Protein AF-A0A662K8F3-F1 (afdb_monomer_lite)

Radius of gyration: 29.44 Å; chains: 1; bounding box: 59×28×80 Å

pLDDT: mean 76.03, std 13.13, range [38.84, 91.31]

Foldseek 3Di:
DPVPVVVLVVVLVVLVVVLVVLVVVVVVCVVVVPPCVVVSVVVNVVSVVVNVVSVVVVVVVVVVVVVVVVVVQQVPFDKFWDADPPPRWIKIKTWSHPQQQAKWWKADFAPRDIDIHGSDHPDGDPDFAPDKEDKKKWADPPPRIIMIMTTTPHYGDPPIWIQADSHPGDRHITHID

Secondary structure (DSSP, 8-state):
--HHHHHHHHHHHHHHHHHHHHHHHHHHHHHHT---HHHHHHHHHHHHHHHHHHHHHHHHHHHHHHHHHHHHHHH---EEEEE-TTT--EEEEEES-S---S-EEEE-TTT--EEEE-SS-S---S---S-BPPPEEEE-TTT--EEEEEEESSPPPTT--B-S-TTT---SPPEE-

Structure (mmCIF, N/CA/C/O backbone):
data_AF-A0A662K8F3-F1
#
_entry.id   AF-A0A662K8F3-F1
#
loop_
_atom_site.group_PDB
_atom_site.id
_atom_site.type_symbol
_atom_site.label_atom_id
_atom_site.label_alt_id
_atom_site.label_comp_id
_atom_site.label_asym_id
_atom_site.label_entity_id
_atom_site.label_seq_id
_atom_site.pdbx_PDB_ins_code
_atom_site.Cartn_x
_atom_site.Cartn_y
_atom_site.Cartn_z
_atom_site.occupancy
_atom_site.B_iso_or_equiv
_atom_site.auth_seq_id
_atom_site.auth_comp_id
_atom_site.auth_asym_id
_atom_site.auth_atom_id
_atom_site.pdbx_PDB_model_num
ATOM 1 N N . MET A 1 1 ? 4.696 -0.410 25.766 1.00 43.06 1 MET A N 1
ATOM 2 C CA . MET A 1 1 ? 3.593 0.576 25.651 1.00 43.06 1 MET A CA 1
ATOM 3 C C . MET A 1 1 ? 2.202 -0.090 25.774 1.00 43.06 1 MET A C 1
ATOM 5 O O . MET A 1 1 ? 1.277 0.299 25.084 1.00 43.06 1 MET A O 1
ATOM 9 N N . VAL A 1 2 ? 2.028 -1.091 26.660 1.00 39.06 2 VAL A N 1
ATOM 10 C CA . VAL A 1 2 ? 0.786 -1.908 26.772 1.00 39.06 2 VAL A CA 1
ATOM 11 C C . VAL A 1 2 ? 0.053 -1.694 28.114 1.00 39.06 2 VAL A C 1
ATOM 13 O O . VAL A 1 2 ? -1.163 -1.837 28.196 1.00 39.06 2 VAL A O 1
ATOM 16 N N . ASN A 1 3 ? 0.753 -1.223 29.154 1.00 40.44 3 ASN A N 1
ATOM 17 C CA . ASN A 1 3 ? 0.193 -1.114 30.509 1.00 40.44 3 ASN A CA 1
ATOM 18 C C . ASN A 1 3 ? -0.885 -0.035 30.703 1.00 40.44 3 ASN A C 1
ATOM 20 O O . ASN A 1 3 ? -1.683 -0.138 31.632 1.00 40.44 3 ASN A O 1
ATOM 24 N N . TRP A 1 4 ? -0.953 0.998 29.857 1.00 44.91 4 TRP A N 1
ATOM 25 C CA . TRP A 1 4 ? -1.903 2.100 30.076 1.00 44.91 4 TRP A CA 1
ATOM 26 C C . TRP A 1 4 ? -3.309 1.821 29.520 1.00 44.91 4 TRP A C 1
ATOM 28 O O . TRP A 1 4 ? -4.303 2.332 30.038 1.00 44.91 4 TRP A O 1
ATOM 38 N N . PHE A 1 5 ? -3.424 0.982 28.485 1.00 38.88 5 PHE A N 1
ATOM 39 C CA . PHE A 1 5 ? -4.721 0.653 27.883 1.00 38.88 5 PHE A CA 1
ATOM 40 C C . PHE A 1 5 ? -5.534 -0.297 28.776 1.00 38.88 5 PHE A C 1
ATOM 42 O O . PHE A 1 5 ? -6.731 -0.088 28.974 1.00 38.88 5 PHE A O 1
ATOM 49 N N . PHE A 1 6 ? -4.862 -1.268 29.405 1.00 44.06 6 PHE A N 1
ATOM 50 C CA . PHE A 1 6 ? -5.478 -2.213 30.341 1.00 44.06 6 PHE A CA 1
ATOM 51 C C . PHE A 1 6 ? -5.908 -1.542 31.659 1.00 44.06 6 PHE A C 1
ATOM 53 O O . PHE A 1 6 ? -6.999 -1.799 32.171 1.00 44.06 6 PHE A O 1
ATOM 60 N N . LYS A 1 7 ? -5.097 -0.604 32.173 1.00 54.59 7 LYS A N 1
ATOM 61 C CA . LYS A 1 7 ? -5.349 0.085 33.451 1.00 54.59 7 LYS A CA 1
ATOM 62 C C . LYS A 1 7 ? -6.620 0.949 33.437 1.00 54.59 7 LYS A C 1
ATOM 64 O O . LYS A 1 7 ? -7.357 0.960 34.418 1.00 54.59 7 LYS A O 1
ATOM 69 N N . ASN A 1 8 ? -6.940 1.603 32.316 1.00 57.22 8 ASN A N 1
ATOM 70 C CA . ASN A 1 8 ? -8.163 2.414 32.208 1.00 57.22 8 ASN A CA 1
ATOM 71 C C . ASN A 1 8 ? -9.440 1.577 32.032 1.00 57.22 8 ASN A C 1
ATOM 73 O O . ASN A 1 8 ? -10.509 2.012 32.455 1.00 57.22 8 ASN A O 1
ATOM 77 N N . HIS A 1 9 ? -9.356 0.389 31.421 1.00 62.06 9 HIS A N 1
ATOM 78 C CA . HIS A 1 9 ? -10.509 -0.513 31.321 1.00 62.06 9 HIS A CA 1
ATOM 79 C C . HIS A 1 9 ? -10.863 -1.124 32.686 1.00 62.06 9 HIS A C 1
ATOM 81 O O . HIS A 1 9 ? -12.040 -1.257 33.015 1.00 62.06 9 HIS A O 1
ATOM 87 N N . MET A 1 10 ? -9.843 -1.417 33.500 1.00 60.91 10 MET A N 1
ATOM 88 C CA . MET A 1 10 ? -9.990 -1.818 34.902 1.00 60.91 10 MET A CA 1
ATOM 89 C C . MET A 1 10 ? -10.631 -0.713 35.755 1.00 60.91 10 MET A C 1
ATOM 91 O O . MET A 1 10 ? -11.598 -0.984 36.453 1.00 60.91 10 MET A O 1
ATOM 95 N N . LEU A 1 11 ? -10.160 0.538 35.665 1.00 70.06 11 LEU A N 1
ATOM 96 C CA . LEU A 1 11 ? -10.704 1.657 36.454 1.00 70.06 11 LEU A CA 1
ATOM 97 C C . LEU A 1 11 ? -12.185 1.948 36.161 1.00 70.06 11 LEU A C 1
ATOM 99 O O . LEU A 1 11 ? -12.955 2.204 37.081 1.00 70.06 11 LEU A O 1
ATOM 103 N N . PHE A 1 12 ? -12.601 1.873 34.894 1.00 71.75 12 PHE A N 1
ATOM 104 C CA . PHE A 1 12 ? -14.005 2.066 34.519 1.00 71.75 12 PHE A CA 1
ATOM 105 C C . PHE A 1 12 ? -14.906 0.938 35.037 1.00 71.75 12 PHE A C 1
ATOM 107 O O . PHE A 1 12 ? -15.973 1.199 35.587 1.00 71.75 12 PHE A O 1
ATOM 114 N N . ASN A 1 13 ? -14.459 -0.315 34.910 1.00 71.75 13 ASN A N 1
ATOM 115 C CA . ASN A 1 13 ? -15.190 -1.454 35.459 1.00 71.75 13 ASN A CA 1
ATOM 116 C C . ASN A 1 13 ? -15.265 -1.380 36.993 1.00 71.75 13 ASN A C 1
ATOM 118 O O . ASN A 1 13 ? -16.307 -1.682 37.563 1.00 71.75 13 ASN A O 1
ATOM 122 N N . MET A 1 14 ? -14.207 -0.903 37.656 1.00 76.56 14 MET A N 1
ATOM 123 C CA . MET A 1 14 ? -14.213 -0.651 39.100 1.00 76.56 14 MET A CA 1
ATOM 124 C C . MET A 1 14 ? -15.226 0.435 39.487 1.00 76.56 14 MET A C 1
ATOM 126 O O . MET A 1 14 ? -15.965 0.245 40.446 1.00 76.56 14 MET A O 1
ATOM 130 N N . LEU A 1 15 ? -15.333 1.533 38.727 1.00 78.50 15 LEU A N 1
ATOM 131 C CA . LEU A 1 15 ? -16.346 2.573 38.966 1.00 78.50 15 LEU A CA 1
ATOM 132 C C . LEU A 1 15 ? -17.781 2.041 38.836 1.00 78.50 15 LEU A C 1
ATOM 134 O O . LEU A 1 15 ? -18.629 2.398 39.649 1.00 78.50 15 LEU A O 1
ATOM 138 N N . LEU A 1 16 ? -18.052 1.161 37.866 1.00 80.00 16 LEU A N 1
ATOM 139 C CA . LEU A 1 16 ? -19.363 0.512 37.727 1.00 80.00 16 LEU A CA 1
ATOM 140 C C . LEU A 1 16 ? -19.694 -0.396 38.917 1.00 80.00 16 LEU A C 1
ATOM 142 O O . LEU A 1 16 ? -20.820 -0.377 39.410 1.00 80.00 16 LEU A O 1
ATOM 146 N N . VAL A 1 17 ? -18.713 -1.155 39.407 1.00 83.00 17 VAL A N 1
ATOM 147 C CA . VAL A 1 17 ? -18.880 -2.006 40.594 1.00 83.00 17 VAL A CA 1
ATOM 148 C C . VAL A 1 17 ? -19.129 -1.155 41.842 1.00 83.00 17 VAL A C 1
ATOM 150 O O . VAL A 1 17 ? -20.025 -1.468 42.622 1.00 83.00 17 VAL A O 1
ATOM 153 N N . VAL A 1 18 ? -18.401 -0.048 42.012 1.00 83.19 18 VAL A N 1
ATOM 154 C CA . VAL A 1 18 ? -18.623 0.899 43.118 1.00 83.19 18 VAL A CA 1
ATOM 155 C C . VAL A 1 18 ? -20.021 1.515 43.035 1.00 83.19 18 VAL A C 1
ATOM 157 O O . VAL A 1 18 ? -20.733 1.525 44.034 1.00 83.19 18 VAL A O 1
ATOM 160 N N . ALA A 1 19 ? -20.459 1.961 41.855 1.00 81.00 19 ALA A N 1
ATOM 161 C CA . ALA A 1 19 ? -21.803 2.508 41.663 1.00 81.00 19 ALA A CA 1
ATOM 162 C C . ALA A 1 19 ? -22.907 1.485 41.991 1.00 81.00 19 ALA A C 1
ATOM 164 O O . ALA A 1 19 ? -23.909 1.841 42.610 1.00 81.00 19 ALA A O 1
ATOM 165 N N . PHE A 1 20 ? -22.709 0.212 41.635 1.00 84.31 20 PHE A N 1
ATOM 166 C CA . PHE A 1 20 ? -23.627 -0.874 41.986 1.00 84.31 20 PHE A CA 1
ATOM 167 C C . PHE A 1 20 ? -23.711 -1.091 43.503 1.00 84.31 20 PHE A C 1
ATOM 169 O O . PHE A 1 20 ? -24.807 -1.176 44.052 1.00 84.31 20 PHE A O 1
ATOM 176 N N . TRP A 1 21 ? -22.573 -1.111 44.200 1.00 83.50 21 TRP A N 1
ATOM 177 C CA . TRP A 1 21 ? -22.547 -1.251 45.659 1.00 83.50 21 TRP A CA 1
ATOM 178 C C . TRP A 1 21 ? -23.210 -0.078 46.384 1.00 83.50 21 TRP A C 1
ATOM 180 O O . TRP A 1 21 ? -23.925 -0.294 47.361 1.00 83.50 21 TRP A O 1
ATOM 190 N N . VAL A 1 22 ? -23.040 1.150 45.889 1.00 82.12 22 VAL A N 1
ATOM 191 C CA . VAL A 1 22 ? -23.732 2.332 46.430 1.00 82.12 22 VAL A CA 1
ATOM 192 C C . VAL A 1 22 ? -25.253 2.210 46.256 1.00 82.12 22 VAL A C 1
ATOM 194 O O . VAL A 1 22 ? -26.001 2.584 47.158 1.00 82.12 22 VAL A O 1
ATOM 197 N N . LEU A 1 23 ? -25.717 1.622 45.149 1.00 82.31 23 LEU A N 1
ATOM 198 C CA . LEU A 1 23 ? -27.138 1.354 44.900 1.00 82.31 23 LEU A CA 1
ATOM 199 C C . LEU A 1 23 ? -27.696 0.318 45.887 1.00 82.31 23 LEU A C 1
ATOM 201 O O . LEU A 1 23 ? -28.754 0.520 46.474 1.00 82.31 23 LEU A O 1
ATOM 205 N N . VAL A 1 24 ? -26.955 -0.762 46.143 1.00 85.50 24 VAL A N 1
ATOM 206 C CA . VAL A 1 24 ? -27.340 -1.772 47.145 1.00 85.50 24 VAL A CA 1
ATOM 207 C C . VAL A 1 24 ? -27.421 -1.159 48.549 1.00 85.50 24 VAL A C 1
ATOM 209 O O . VAL A 1 24 ? -28.379 -1.420 49.277 1.00 85.50 24 VAL A O 1
ATOM 212 N N . LEU A 1 25 ? -26.460 -0.305 48.918 1.00 80.31 25 LEU A N 1
ATOM 213 C CA . LEU A 1 25 ? -26.464 0.396 50.206 1.00 80.31 25 LEU A CA 1
ATOM 214 C C . LEU A 1 25 ? -27.628 1.387 50.334 1.00 80.31 25 LEU A C 1
ATOM 216 O O . LEU A 1 25 ? -28.167 1.525 51.429 1.00 80.31 25 LEU A O 1
ATOM 220 N N . SER A 1 26 ? -28.051 2.038 49.245 1.00 79.38 26 SER A N 1
ATOM 221 C CA . SER A 1 26 ? -29.200 2.952 49.284 1.00 79.38 26 SER A CA 1
ATOM 222 C C . SER A 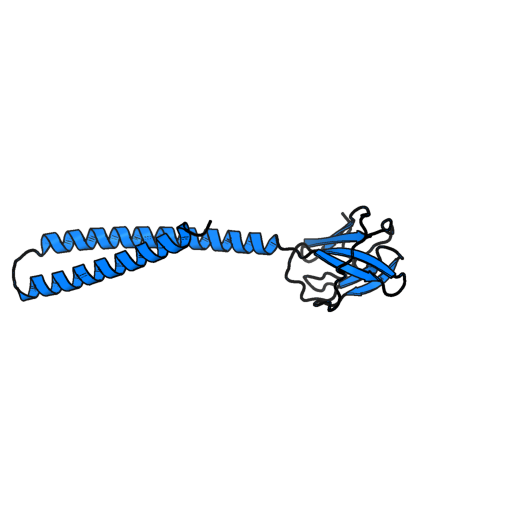1 26 ? -30.521 2.208 49.482 1.00 79.38 26 SER A C 1
ATOM 224 O O . SER A 1 26 ? -31.338 2.628 50.299 1.00 79.38 26 SER A O 1
ATOM 226 N N . ILE A 1 27 ? -30.704 1.061 48.816 1.00 81.69 27 ILE A N 1
ATOM 227 C CA . ILE A 1 27 ? -31.871 0.191 49.025 1.00 81.69 27 ILE A CA 1
ATOM 228 C C . ILE A 1 27 ? -31.899 -0.294 50.477 1.00 81.69 27 ILE A C 1
ATOM 230 O O . ILE A 1 27 ? -32.949 -0.274 51.116 1.00 81.69 27 ILE A O 1
ATOM 234 N N . PHE A 1 28 ? -30.744 -0.683 51.019 1.00 79.50 28 PHE A N 1
ATOM 235 C CA . PHE A 1 28 ? -30.630 -1.093 52.415 1.00 79.50 28 PHE A CA 1
ATOM 236 C C . PHE A 1 28 ? -30.984 0.055 53.377 1.00 79.50 28 PHE A C 1
ATOM 238 O O . PHE A 1 28 ? -31.780 -0.143 54.290 1.00 79.50 28 PHE A O 1
ATOM 245 N N . ASP A 1 29 ? -30.472 1.270 53.168 1.00 78.88 29 ASP A N 1
ATOM 246 C CA . ASP A 1 29 ? -30.782 2.414 54.042 1.00 78.88 29 ASP A CA 1
ATOM 247 C C . ASP A 1 29 ? -32.282 2.759 54.051 1.00 78.88 29 ASP A C 1
ATOM 249 O O . ASP A 1 29 ? -32.850 3.008 55.116 1.00 78.88 29 ASP A O 1
ATOM 253 N N . VAL A 1 30 ? -32.942 2.681 52.887 1.00 79.69 30 VAL A N 1
ATOM 254 C CA . VAL A 1 30 ? -34.394 2.896 52.749 1.00 79.69 30 VAL A CA 1
ATOM 255 C C . VAL A 1 30 ? -35.197 1.809 53.469 1.00 79.69 30 VAL A C 1
ATOM 257 O O . VAL A 1 30 ? -36.175 2.125 54.142 1.00 79.69 30 VAL A O 1
ATOM 260 N N . VAL A 1 31 ? -34.786 0.539 53.374 1.00 81.81 31 VAL A N 1
ATOM 261 C CA . VAL A 1 31 ? -35.477 -0.588 54.031 1.00 81.81 31 VAL A CA 1
ATOM 262 C C . VAL A 1 31 ? -35.320 -0.547 55.554 1.00 81.81 31 VAL A C 1
ATOM 264 O O . VAL A 1 31 ? -36.265 -0.863 56.274 1.00 81.81 31 VAL A O 1
ATOM 267 N N . PHE A 1 32 ? -34.147 -0.153 56.057 1.00 80.75 32 PHE A N 1
ATOM 268 C CA . PHE A 1 32 ? -33.842 -0.149 57.493 1.00 80.75 32 PHE A CA 1
ATOM 269 C C . PHE A 1 32 ? -34.073 1.207 58.184 1.00 80.75 32 PHE A C 1
ATOM 271 O O . PHE A 1 32 ? -33.896 1.299 59.398 1.00 80.75 32 PHE A O 1
ATOM 278 N N . GLY A 1 33 ? -34.477 2.248 57.446 1.00 73.19 33 GLY A N 1
ATOM 279 C CA . GLY A 1 33 ? -34.971 3.514 57.998 1.00 73.19 33 GLY A CA 1
ATOM 280 C C . GLY A 1 33 ? -33.947 4.325 58.800 1.00 73.19 33 GLY A C 1
ATOM 281 O O . GLY A 1 33 ? -34.329 5.067 59.702 1.00 73.19 33 GLY A O 1
ATOM 282 N N . LYS A 1 34 ? -32.645 4.188 58.510 1.00 71.38 34 LYS A N 1
ATOM 283 C CA . LYS A 1 34 ? -31.563 4.807 59.304 1.00 71.38 34 LYS A CA 1
ATOM 284 C C . LYS A 1 34 ? -31.397 6.315 59.088 1.00 71.38 34 LYS A C 1
ATOM 286 O O . LYS A 1 34 ? -30.772 6.967 59.922 1.00 71.38 34 LYS A O 1
ATOM 291 N N . GLY A 1 35 ? -31.977 6.883 58.026 1.00 72.38 35 GLY A N 1
ATOM 292 C CA . GLY A 1 35 ? -32.063 8.334 57.811 1.00 72.38 35 GLY A CA 1
ATOM 293 C C . GLY A 1 35 ? -30.816 8.981 57.194 1.00 72.38 35 GLY A C 1
ATOM 294 O O . GLY A 1 35 ? -30.616 10.183 57.354 1.00 72.38 35 GLY A O 1
ATOM 295 N N . TRP A 1 36 ? -29.970 8.231 56.479 1.00 76.31 36 TRP A N 1
ATOM 296 C CA . TRP A 1 36 ? -28.691 8.726 55.935 1.00 76.31 36 TRP A CA 1
ATOM 297 C C . TRP A 1 36 ? -28.826 9.294 54.512 1.00 76.31 36 TRP A C 1
ATOM 299 O O . TRP A 1 36 ? -27.838 9.492 53.798 1.00 76.31 36 TRP A O 1
ATOM 309 N N . MET A 1 37 ? -30.059 9.612 54.114 1.00 72.69 37 MET A N 1
ATOM 310 C CA . MET A 1 37 ? -30.455 9.980 52.753 1.00 72.69 37 MET A CA 1
ATOM 311 C C . MET A 1 37 ? -29.594 11.093 52.147 1.00 72.69 37 MET A C 1
ATOM 313 O O . MET A 1 37 ? -29.185 10.997 50.993 1.00 72.69 37 MET A O 1
ATOM 317 N N . VAL A 1 38 ? -29.271 12.132 52.923 1.00 76.38 38 VAL A N 1
ATOM 318 C CA . VAL A 1 38 ? -28.498 13.285 52.431 1.00 76.38 38 VAL A CA 1
ATOM 319 C C . VAL A 1 38 ? -27.051 12.898 52.106 1.00 76.38 38 VAL A C 1
ATOM 321 O O . VAL A 1 38 ? -26.527 13.291 51.067 1.00 76.38 38 VAL A O 1
ATOM 324 N N . VAL A 1 39 ? -26.412 12.087 52.955 1.00 80.88 39 VAL A N 1
ATOM 325 C CA . VAL A 1 39 ? -25.016 11.652 52.767 1.00 80.88 39 VAL A CA 1
ATOM 326 C C . VAL A 1 39 ? -24.898 10.743 51.542 1.00 80.88 39 VAL A C 1
ATOM 328 O O . VAL A 1 39 ? -23.989 10.911 50.727 1.00 80.88 39 VAL A O 1
ATOM 331 N N . LEU A 1 40 ? -25.851 9.824 51.372 1.00 80.69 40 LEU A N 1
ATOM 332 C CA . LEU A 1 40 ? -25.908 8.933 50.212 1.00 80.69 40 LEU A CA 1
ATOM 333 C C . LEU A 1 40 ? -26.126 9.702 48.904 1.00 80.69 40 LEU A C 1
ATOM 335 O O . LEU A 1 40 ? -25.501 9.384 47.892 1.00 80.69 40 LEU A O 1
ATOM 339 N N . LEU A 1 41 ? -26.960 10.743 48.929 1.00 80.50 41 LEU A N 1
ATOM 340 C CA . LEU A 1 41 ? -27.239 11.577 47.760 1.00 80.50 41 LEU A CA 1
ATOM 341 C C . LEU A 1 41 ? -25.987 12.349 47.309 1.00 80.50 41 LEU A C 1
ATOM 343 O O . LEU A 1 41 ? -25.657 12.346 46.123 1.00 80.50 41 LEU A O 1
ATOM 347 N N . VAL A 1 42 ? -25.231 12.932 48.245 1.00 85.12 42 VAL A N 1
ATOM 348 C CA . VAL A 1 42 ? -23.957 13.612 47.935 1.00 85.12 42 VAL A CA 1
ATOM 349 C C . VAL A 1 42 ? -22.939 12.638 47.338 1.00 85.12 42 VAL A C 1
ATOM 351 O O . VAL A 1 42 ? -22.292 12.957 46.338 1.00 85.12 42 VAL A O 1
ATOM 354 N N . LEU A 1 43 ? -22.824 11.431 47.898 1.00 83.94 43 LEU A N 1
ATOM 355 C CA . LEU A 1 43 ? -21.900 10.412 47.397 1.00 83.94 43 LEU A CA 1
ATOM 356 C C . LEU A 1 43 ? -22.253 9.985 45.963 1.00 83.94 43 LEU A C 1
ATOM 358 O O . LEU A 1 43 ? -21.362 9.840 45.124 1.00 83.94 43 LEU A O 1
ATOM 362 N N . TYR A 1 44 ? -23.546 9.880 45.649 1.00 81.25 44 TYR A N 1
ATOM 363 C CA . TYR A 1 44 ? -24.029 9.624 44.292 1.00 81.25 44 TYR A CA 1
ATOM 364 C C . TYR A 1 44 ? -23.599 10.698 43.295 1.00 81.25 44 TYR A C 1
ATOM 366 O O . TYR A 1 44 ? -23.099 10.369 42.218 1.00 81.25 44 TYR A O 1
ATOM 374 N N . ILE A 1 45 ? -23.759 11.974 43.654 1.00 85.69 45 ILE A N 1
ATOM 375 C CA . ILE A 1 45 ? -23.376 13.093 42.784 1.00 85.69 45 ILE A CA 1
ATOM 376 C C . ILE A 1 45 ? -21.878 13.027 42.470 1.00 85.69 45 ILE A C 1
ATOM 378 O O . ILE A 1 45 ? -21.491 13.144 41.307 1.00 85.69 45 ILE A O 1
ATOM 382 N N . VAL A 1 46 ? -21.034 12.766 43.472 1.00 87.50 46 VAL A N 1
ATOM 383 C CA . VAL A 1 46 ? -19.580 12.651 43.273 1.00 87.50 46 VAL A CA 1
ATOM 384 C C . VAL A 1 46 ? -19.238 11.495 42.330 1.00 87.50 46 VAL A C 1
ATOM 386 O O . VAL A 1 46 ? -18.451 11.677 41.399 1.00 87.50 46 VAL A O 1
ATOM 389 N N . VAL A 1 47 ? -19.852 10.321 42.511 1.00 85.50 47 VAL A N 1
ATOM 390 C CA . VAL A 1 47 ? -19.619 9.157 41.637 1.00 85.50 47 VAL A CA 1
ATOM 391 C C . VAL A 1 47 ? -20.057 9.446 40.199 1.00 85.50 47 VAL A C 1
ATOM 393 O O . VAL A 1 47 ? -19.325 9.118 39.263 1.00 85.50 47 VAL A O 1
ATOM 396 N N . ILE A 1 48 ? -21.203 10.104 40.007 1.00 84.31 48 ILE A N 1
ATOM 397 C CA . ILE A 1 48 ? -21.711 10.481 38.679 1.00 84.31 48 ILE A CA 1
ATOM 398 C C . ILE A 1 48 ? -20.761 11.467 37.993 1.00 84.31 48 ILE A C 1
ATOM 400 O O . ILE A 1 48 ? -20.418 11.269 36.828 1.00 84.31 48 ILE A O 1
ATOM 404 N N . VAL A 1 49 ? -20.284 12.492 38.702 1.00 88.50 49 VAL A N 1
ATOM 405 C CA . VAL A 1 49 ? -19.337 13.474 38.147 1.00 88.50 49 VAL A CA 1
ATOM 406 C C . VAL A 1 49 ? -18.034 12.796 37.722 1.00 88.50 49 VAL A C 1
ATOM 408 O O . VAL A 1 49 ? -17.575 12.996 36.597 1.00 88.50 49 VAL A O 1
ATOM 411 N N . LEU A 1 50 ? -17.465 11.934 38.571 1.00 85.62 50 LEU A N 1
ATOM 412 C CA . LEU A 1 50 ? -16.254 11.177 38.237 1.00 85.62 50 LEU A CA 1
ATOM 413 C C . LEU A 1 50 ? -16.468 10.244 37.038 1.00 85.62 50 LEU A C 1
ATOM 415 O O . LEU A 1 50 ? -15.580 10.107 36.192 1.00 85.62 50 LEU A O 1
ATOM 419 N N . PHE A 1 51 ? -17.650 9.636 36.934 1.00 84.00 51 PHE A N 1
ATOM 420 C CA . PHE A 1 51 ? -18.014 8.794 35.801 1.00 84.00 51 PHE A CA 1
ATOM 421 C C . PHE A 1 51 ? -18.093 9.597 34.498 1.00 84.00 51 PHE A C 1
ATOM 423 O O . PHE A 1 51 ? -17.485 9.196 33.504 1.00 84.00 51 PHE A O 1
ATOM 430 N N . ILE A 1 52 ? -18.769 10.751 34.506 1.00 84.94 52 ILE A N 1
ATOM 431 C CA . ILE A 1 52 ? -18.880 11.641 33.340 1.00 84.94 52 ILE A CA 1
ATOM 432 C C . ILE A 1 52 ? -17.489 12.076 32.873 1.00 84.94 52 ILE A C 1
ATOM 434 O O . ILE A 1 52 ? -17.169 11.931 31.693 1.00 84.94 52 ILE A O 1
ATOM 438 N N . ILE A 1 53 ? -16.633 12.527 33.795 1.00 85.69 53 ILE A N 1
ATOM 439 C CA . ILE A 1 53 ? -15.250 12.915 33.488 1.00 85.69 53 ILE A CA 1
ATOM 440 C C . ILE A 1 53 ? -14.500 11.739 32.842 1.00 85.69 53 ILE A C 1
ATOM 442 O O . ILE A 1 53 ? -13.911 11.888 31.770 1.00 85.69 53 ILE A O 1
ATOM 446 N N . GLY A 1 54 ? -14.571 10.542 33.431 1.00 83.62 54 GLY A N 1
ATOM 447 C CA . GLY A 1 54 ? -13.919 9.346 32.890 1.00 83.62 54 GLY A CA 1
ATOM 448 C C . GLY A 1 54 ? -14.406 8.952 31.489 1.00 83.62 54 GLY A C 1
ATOM 449 O O . GLY A 1 54 ? -13.604 8.507 30.661 1.00 83.62 54 GLY A O 1
ATOM 450 N N . VAL A 1 55 ? -15.697 9.136 31.199 1.00 80.62 55 VAL A N 1
ATOM 451 C CA . VAL A 1 55 ? -16.285 8.887 29.875 1.00 80.62 55 VAL A CA 1
ATOM 452 C C . VAL A 1 55 ? -15.790 9.909 28.851 1.00 80.62 55 VAL A C 1
ATOM 454 O O . VAL A 1 55 ? -15.346 9.497 27.777 1.00 80.62 55 VAL A O 1
ATOM 457 N N . LEU A 1 56 ? -15.789 11.206 29.178 1.00 80.88 56 LEU A N 1
ATOM 458 C CA . LEU A 1 56 ? -15.313 12.267 28.278 1.00 80.88 56 LEU A CA 1
ATOM 459 C C . LEU A 1 56 ? -13.847 12.052 27.873 1.00 80.88 56 LEU A C 1
ATOM 461 O O . LEU A 1 56 ? -13.538 11.998 26.681 1.00 80.88 56 LEU A O 1
ATOM 465 N N . PHE A 1 57 ? -12.965 11.778 28.841 1.00 78.69 57 PHE A N 1
ATOM 466 C CA . PHE A 1 57 ? -11.559 11.447 28.565 1.00 78.69 57 PHE A CA 1
ATOM 467 C C . PHE A 1 57 ? -11.401 10.194 27.691 1.00 78.69 57 PHE A C 1
ATOM 469 O O . PHE A 1 57 ? -10.468 10.090 26.890 1.00 78.69 57 PHE A O 1
ATOM 476 N N . ARG A 1 58 ? -12.299 9.210 27.826 1.00 71.69 58 ARG A N 1
ATOM 477 C CA . ARG A 1 58 ? -12.305 8.010 26.977 1.00 71.69 58 ARG A CA 1
ATOM 478 C C . ARG A 1 58 ? -12.690 8.330 25.538 1.00 71.69 58 ARG A C 1
ATOM 480 O O . ARG A 1 58 ? -12.088 7.747 24.636 1.00 71.69 58 ARG A O 1
ATOM 487 N N . PHE A 1 59 ? -13.662 9.214 25.325 1.00 68.12 59 PHE A N 1
ATOM 488 C CA . PHE A 1 59 ? -14.080 9.638 23.990 1.00 68.12 59 PHE A CA 1
ATOM 489 C C . PHE A 1 59 ? -12.954 10.372 23.259 1.00 68.12 59 PHE A C 1
ATOM 491 O O . PHE A 1 59 ? -12.618 9.977 22.143 1.00 68.12 59 PHE A O 1
ATOM 498 N N . GLU A 1 60 ? -12.309 11.343 23.908 1.00 69.44 60 GLU A N 1
ATOM 499 C CA . GLU A 1 60 ? -11.162 12.063 23.332 1.00 69.44 60 GLU A CA 1
ATOM 500 C C . GLU A 1 60 ? -9.975 11.135 23.061 1.00 69.44 60 GLU A C 1
ATOM 502 O O . GLU A 1 60 ? -9.387 11.137 21.981 1.00 69.44 60 GLU A O 1
ATOM 507 N N . LYS A 1 61 ? -9.635 10.257 24.008 1.00 67.50 61 LYS A N 1
ATOM 508 C CA . LYS A 1 61 ? -8.554 9.290 23.795 1.00 67.50 61 LYS A CA 1
ATOM 509 C C . LYS A 1 61 ? -8.876 8.324 22.653 1.00 67.50 61 LYS A C 1
ATOM 511 O O . LYS A 1 61 ? -7.985 7.992 21.876 1.00 67.50 61 LYS A O 1
ATOM 516 N N . LYS A 1 62 ? -10.122 7.851 22.543 1.00 66.38 62 LYS A N 1
ATOM 517 C CA . LYS A 1 62 ? -10.545 6.953 21.459 1.00 66.38 62 LYS A CA 1
ATOM 518 C C . LYS A 1 62 ? -10.460 7.655 20.103 1.00 66.38 62 LYS A C 1
ATOM 520 O O . LYS A 1 62 ? -9.964 7.033 19.166 1.00 66.38 62 LYS A O 1
ATOM 525 N N . SER A 1 63 ? -10.888 8.916 19.999 1.00 59.62 63 SER A N 1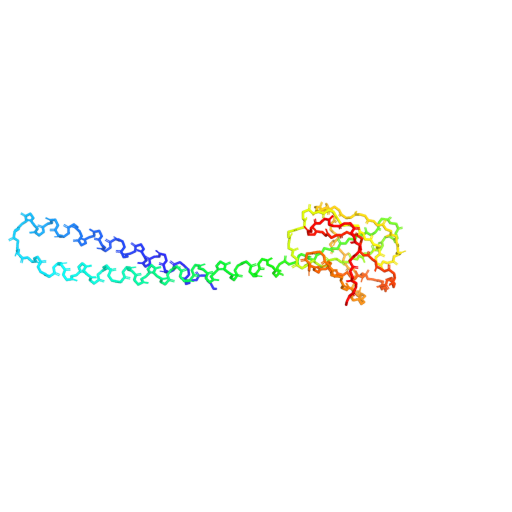
ATOM 526 C CA . SER A 1 63 ? -10.804 9.679 18.747 1.00 59.62 63 SER A CA 1
ATOM 527 C C . SER A 1 63 ? -9.348 9.907 18.325 1.00 59.62 63 SER A C 1
ATOM 529 O O . SER A 1 63 ? -8.995 9.610 17.181 1.00 59.62 63 SER A O 1
ATOM 531 N N . ILE A 1 64 ? -8.471 10.297 19.256 1.00 64.12 64 ILE A N 1
ATOM 532 C CA . ILE A 1 64 ? -7.031 10.470 19.005 1.00 64.12 64 ILE A CA 1
ATOM 533 C C . ILE A 1 64 ? -6.387 9.147 18.574 1.00 64.12 64 ILE A C 1
ATOM 535 O O . ILE A 1 64 ? -5.706 9.108 17.554 1.00 64.12 64 ILE A O 1
ATOM 539 N N . VAL A 1 65 ? -6.636 8.044 19.287 1.00 62.72 65 VAL A N 1
ATOM 540 C CA . VAL A 1 65 ? -6.080 6.725 18.931 1.00 62.72 65 VAL A CA 1
ATOM 541 C C . VAL A 1 65 ? -6.576 6.263 17.561 1.00 62.72 65 VAL A C 1
ATOM 543 O O . VAL A 1 65 ? -5.767 5.792 16.771 1.00 62.72 65 VAL A O 1
ATOM 546 N N . SER A 1 66 ? -7.862 6.441 17.240 1.00 52.03 66 SER A N 1
ATOM 547 C CA . SER A 1 66 ? -8.389 6.072 15.917 1.00 52.03 66 SER A CA 1
ATOM 548 C C . SER A 1 66 ? -7.757 6.890 14.790 1.00 52.03 66 SER A C 1
ATOM 550 O O . SER A 1 66 ? -7.413 6.336 13.750 1.00 52.03 66 SER A O 1
ATOM 552 N N . THR A 1 67 ? -7.516 8.179 15.043 1.00 53.00 67 THR A N 1
ATOM 553 C CA . THR A 1 67 ? -6.861 9.085 14.096 1.00 53.00 67 THR A CA 1
ATOM 554 C C . THR A 1 67 ? -5.413 8.649 13.876 1.00 53.00 67 THR A C 1
ATOM 556 O O . THR A 1 67 ? -4.980 8.478 12.741 1.00 53.00 67 THR A O 1
ATOM 559 N N . VAL A 1 68 ? -4.671 8.380 14.954 1.00 57.62 68 VAL A N 1
ATOM 560 C CA . VAL A 1 68 ? -3.280 7.909 14.889 1.00 57.62 68 VAL A CA 1
ATOM 561 C C . VAL A 1 68 ? -3.177 6.545 14.210 1.00 57.62 68 VAL A C 1
ATOM 563 O O . VAL A 1 68 ? -2.292 6.363 13.386 1.00 57.62 68 VAL A O 1
ATOM 566 N N . GLU A 1 69 ? -4.084 5.606 14.481 1.00 51.69 69 GLU A N 1
ATOM 567 C CA . GLU A 1 69 ? -4.082 4.284 13.845 1.00 51.69 69 GLU A CA 1
ATOM 568 C C . GLU A 1 69 ? -4.391 4.371 12.341 1.00 51.69 69 GLU A C 1
ATOM 570 O O . GLU A 1 69 ? -3.832 3.618 11.541 1.00 51.69 69 GLU A O 1
ATOM 575 N N . GLU A 1 70 ? -5.253 5.302 11.927 1.00 51.53 70 GLU A N 1
ATOM 576 C CA . GLU A 1 70 ? -5.528 5.581 10.517 1.00 51.53 70 GLU A CA 1
ATOM 577 C C . GLU A 1 70 ? -4.316 6.223 9.820 1.00 51.53 70 GLU A C 1
ATOM 579 O O . GLU A 1 70 ? -3.910 5.762 8.748 1.00 51.53 70 GLU A O 1
ATOM 584 N N . PHE A 1 71 ? -3.648 7.180 10.473 1.00 44.06 71 PHE A N 1
ATOM 585 C CA . PHE A 1 71 ? -2.359 7.717 10.021 1.00 44.06 71 PHE A CA 1
ATOM 586 C C . PHE A 1 71 ? -1.265 6.631 9.969 1.00 44.06 71 PHE A C 1
ATOM 588 O O . PHE A 1 71 ? -0.511 6.539 8.999 1.00 44.06 71 PHE A O 1
ATOM 595 N N . GLU A 1 72 ? -1.197 5.731 10.942 1.00 38.84 72 GLU A N 1
ATOM 596 C CA . GLU A 1 72 ? -0.216 4.643 10.976 1.00 38.84 72 GLU A CA 1
ATOM 597 C C . GLU A 1 72 ? -0.502 3.578 9.900 1.00 38.84 72 GLU A C 1
ATOM 599 O O . GLU A 1 72 ? 0.418 3.054 9.265 1.00 38.84 72 GLU A O 1
ATOM 604 N N . LYS A 1 73 ? -1.779 3.319 9.588 1.00 44.12 73 LYS A N 1
ATOM 605 C CA . LYS A 1 73 ? -2.200 2.506 8.431 1.00 44.12 73 LYS A CA 1
ATOM 606 C C . LYS A 1 73 ? -1.804 3.147 7.103 1.00 44.12 73 LYS A C 1
ATOM 608 O O . LYS A 1 73 ? -1.462 2.416 6.171 1.00 44.12 73 LYS A O 1
ATOM 613 N N . THR A 1 74 ? -1.793 4.480 7.011 1.00 44.62 74 THR A N 1
ATOM 614 C CA . THR A 1 74 ? -1.221 5.174 5.845 1.00 44.62 74 THR A CA 1
ATOM 615 C C . THR A 1 74 ? 0.305 5.088 5.781 1.00 44.62 74 THR A C 1
ATOM 617 O O . THR A 1 74 ? 0.851 5.127 4.687 1.00 44.62 74 THR A O 1
ATOM 620 N N . LEU A 1 75 ? 1.004 4.875 6.901 1.00 40.53 75 LEU A N 1
ATOM 621 C CA . LEU A 1 75 ? 2.464 4.693 6.923 1.00 40.53 75 LEU A CA 1
ATOM 622 C C . LEU A 1 75 ? 2.912 3.271 6.538 1.00 40.53 75 LEU A C 1
ATOM 624 O O . LEU A 1 75 ? 4.029 3.095 6.045 1.00 40.53 75 LEU A O 1
ATOM 628 N N . LYS A 1 76 ? 2.053 2.251 6.687 1.00 47.31 76 LYS A N 1
ATOM 629 C CA . LYS A 1 76 ? 2.328 0.853 6.286 1.00 47.31 76 LYS A CA 1
ATOM 630 C C . LYS A 1 76 ? 2.159 0.628 4.775 1.00 47.31 76 LYS A C 1
ATOM 632 O O . LYS A 1 76 ? 1.431 -0.258 4.324 1.00 47.31 76 LYS A O 1
ATOM 637 N N . GLY A 1 77 ? 2.838 1.440 3.975 1.00 55.53 77 GLY A N 1
ATOM 638 C CA . GLY A 1 77 ? 3.062 1.173 2.560 1.00 55.53 77 GLY A CA 1
ATOM 639 C C . GLY A 1 77 ? 3.969 -0.046 2.391 1.00 55.53 77 GLY A C 1
ATOM 640 O O . GLY A 1 77 ? 5.139 0.003 2.764 1.00 55.53 77 GLY A O 1
ATOM 641 N N . GLY A 1 78 ? 3.437 -1.151 1.864 1.00 65.19 78 GLY A N 1
ATOM 642 C CA . GLY A 1 78 ? 4.219 -2.369 1.640 1.00 65.19 78 GLY A CA 1
ATOM 643 C C . GLY A 1 78 ? 5.321 -2.157 0.597 1.00 65.19 78 GLY A C 1
ATOM 644 O O . GLY A 1 78 ? 5.079 -1.534 -0.443 1.00 65.19 78 GLY A O 1
ATOM 645 N N . LEU A 1 79 ? 6.516 -2.674 0.893 1.00 75.38 79 LEU A N 1
ATOM 646 C CA . LEU A 1 79 ? 7.611 -2.825 -0.060 1.00 75.38 79 LEU A CA 1
ATOM 647 C C . LEU A 1 79 ? 7.514 -4.212 -0.693 1.00 75.38 79 LEU A C 1
ATOM 649 O O . LEU A 1 79 ? 7.515 -5.209 0.024 1.00 75.38 79 LEU A O 1
ATOM 653 N N . PHE A 1 80 ? 7.428 -4.270 -2.017 1.00 78.94 80 PHE A N 1
ATOM 654 C CA . PHE A 1 80 ? 7.308 -5.526 -2.752 1.00 78.94 80 PHE A CA 1
ATOM 655 C C . PHE A 1 80 ? 8.431 -5.644 -3.775 1.00 78.94 80 PHE A C 1
ATOM 657 O O . PHE A 1 80 ? 8.620 -4.714 -4.559 1.00 78.94 80 PHE A O 1
ATOM 664 N N . HIS A 1 81 ? 9.123 -6.782 -3.782 1.00 82.44 81 HIS A N 1
ATOM 665 C CA . HIS A 1 81 ? 10.144 -7.122 -4.772 1.00 82.44 81 HIS A CA 1
ATOM 666 C C . HIS A 1 81 ? 9.548 -8.046 -5.836 1.00 82.44 81 HIS A C 1
ATOM 668 O O . HIS A 1 81 ? 8.812 -8.982 -5.516 1.00 82.44 81 HIS A O 1
ATOM 674 N N . PHE A 1 82 ? 9.861 -7.773 -7.097 1.00 81.00 82 PHE A N 1
ATOM 675 C CA . PHE A 1 82 ? 9.371 -8.505 -8.257 1.00 81.00 82 PHE A CA 1
ATOM 676 C C . PHE A 1 82 ? 10.530 -8.888 -9.162 1.00 81.00 82 PHE A C 1
ATOM 678 O O . PHE A 1 82 ? 11.454 -8.101 -9.354 1.00 81.00 82 PHE A O 1
ATOM 685 N N . LYS A 1 83 ? 10.430 -10.069 -9.771 1.00 81.62 83 LYS A N 1
ATOM 686 C CA . LYS A 1 83 ? 11.344 -10.522 -10.815 1.00 81.62 83 LYS A CA 1
ATOM 687 C C . LYS A 1 83 ? 10.694 -10.367 -12.182 1.00 81.62 83 LYS A C 1
ATOM 689 O O . LYS A 1 83 ? 9.585 -10.853 -12.412 1.00 81.62 83 LYS A O 1
ATOM 694 N N . CYS A 1 84 ? 11.373 -9.684 -13.092 1.00 78.00 84 CYS A N 1
ATOM 695 C CA . CYS A 1 84 ? 10.947 -9.557 -14.474 1.00 78.00 84 CYS A CA 1
ATOM 696 C C . CYS A 1 84 ? 11.095 -10.912 -15.184 1.00 78.00 84 CYS A C 1
ATOM 698 O O . CYS A 1 84 ? 12.202 -11.447 -15.225 1.00 78.00 84 CYS A O 1
ATOM 700 N N . PRO A 1 85 ? 10.033 -11.462 -15.797 1.00 74.94 85 PRO A N 1
ATOM 701 C CA . PRO A 1 85 ? 10.124 -12.743 -16.496 1.00 74.94 85 PRO A CA 1
ATOM 702 C C . PRO A 1 85 ? 10.925 -12.662 -17.805 1.00 74.94 85 PRO A C 1
ATOM 704 O O . PRO A 1 85 ? 11.333 -13.695 -18.318 1.00 74.94 85 PRO A O 1
ATOM 707 N N . VAL A 1 86 ? 11.142 -11.457 -18.354 1.00 75.25 86 VAL A N 1
ATOM 708 C CA . VAL A 1 86 ? 11.819 -11.269 -19.649 1.00 75.25 86 VAL A CA 1
ATOM 709 C C . VAL A 1 86 ? 13.331 -11.136 -19.489 1.00 75.25 86 VAL A C 1
ATOM 711 O O . VAL A 1 86 ? 14.075 -11.835 -20.163 1.00 75.25 86 VAL A O 1
ATOM 714 N N . CYS A 1 87 ? 13.797 -10.253 -18.603 1.00 78.12 87 CYS A N 1
ATOM 715 C CA . CYS A 1 87 ? 15.234 -10.042 -18.391 1.00 78.12 87 CYS A CA 1
ATOM 716 C C . CYS A 1 87 ? 15.784 -10.726 -17.133 1.00 78.12 87 CYS A C 1
ATOM 718 O O . CYS A 1 87 ? 16.985 -10.678 -16.899 1.00 78.12 87 CYS A O 1
ATOM 720 N N . GLY A 1 88 ? 14.927 -11.309 -16.287 1.00 75.06 88 GLY A N 1
ATOM 721 C CA . GLY A 1 88 ? 15.329 -11.881 -14.998 1.00 75.06 88 GLY A CA 1
ATOM 722 C C . GLY A 1 88 ? 15.684 -10.850 -13.921 1.00 75.06 88 GLY A C 1
ATOM 723 O O . GLY A 1 88 ? 15.979 -11.246 -12.795 1.00 75.06 88 GLY A O 1
ATOM 724 N N . GLY A 1 89 ? 15.629 -9.560 -14.255 1.00 78.94 89 GLY A N 1
ATOM 725 C CA . GLY A 1 89 ? 15.943 -8.440 -13.376 1.00 78.94 89 GLY A CA 1
ATOM 726 C C . GLY A 1 89 ? 15.001 -8.315 -12.181 1.00 78.94 89 GLY A C 1
ATOM 727 O O . GLY A 1 89 ? 13.808 -8.618 -12.297 1.00 78.94 89 GLY A O 1
ATOM 728 N N . VAL A 1 90 ? 15.525 -7.886 -11.034 1.00 83.06 90 VAL A N 1
ATOM 729 C CA . VAL A 1 90 ? 14.765 -7.752 -9.785 1.00 83.06 90 VAL A CA 1
ATOM 730 C C . VAL A 1 90 ? 14.546 -6.274 -9.506 1.00 83.06 90 VAL A C 1
ATOM 732 O O . VAL A 1 90 ? 15.464 -5.470 -9.584 1.00 83.06 90 VAL A O 1
ATOM 735 N N . PHE A 1 91 ? 13.322 -5.893 -9.167 1.00 82.94 91 PHE A N 1
ATOM 736 C CA . PHE A 1 91 ? 12.992 -4.504 -8.873 1.00 82.94 91 PHE A CA 1
ATOM 737 C C . PHE A 1 91 ? 11.976 -4.402 -7.747 1.00 82.94 91 PHE A C 1
ATOM 739 O O . PHE A 1 91 ? 11.192 -5.321 -7.502 1.00 82.94 91 PHE A O 1
ATOM 746 N N . ALA A 1 92 ? 11.966 -3.260 -7.068 1.00 86.06 92 ALA A N 1
ATOM 747 C CA . ALA A 1 92 ? 11.105 -3.034 -5.922 1.00 86.06 92 ALA A CA 1
ATOM 748 C C . ALA A 1 92 ? 10.083 -1.926 -6.178 1.00 86.06 92 ALA A C 1
ATOM 750 O O . ALA A 1 92 ? 10.353 -0.924 -6.845 1.00 86.06 92 ALA A O 1
ATOM 751 N N . ILE A 1 93 ? 8.895 -2.096 -5.600 1.00 84.25 93 ILE A N 1
ATOM 752 C CA . ILE A 1 93 ? 7.819 -1.108 -5.616 1.00 84.25 93 ILE A CA 1
ATOM 753 C C . ILE A 1 93 ? 7.415 -0.801 -4.183 1.00 84.25 93 ILE A C 1
ATOM 755 O O . ILE A 1 93 ? 6.899 -1.661 -3.464 1.00 84.25 93 ILE A O 1
ATOM 759 N N . LYS A 1 94 ? 7.577 0.463 -3.798 1.00 85.25 94 LYS A N 1
ATOM 760 C CA . LYS A 1 94 ? 7.028 1.024 -2.565 1.00 85.25 94 LYS A CA 1
ATOM 761 C C . LYS A 1 94 ? 5.787 1.838 -2.888 1.00 85.25 94 LYS A C 1
ATOM 763 O O . LYS A 1 94 ? 5.814 2.731 -3.732 1.00 85.25 94 LYS A O 1
ATOM 768 N N . LYS A 1 95 ? 4.693 1.549 -2.197 1.00 78.88 95 LYS A N 1
ATOM 769 C CA . LYS A 1 95 ? 3.396 2.204 -2.415 1.00 78.88 95 LYS A CA 1
ATOM 770 C C . LYS A 1 95 ? 3.082 3.112 -1.226 1.00 78.88 95 LYS A C 1
ATOM 772 O O . LYS A 1 95 ? 3.439 2.760 -0.107 1.00 78.88 95 LYS A O 1
ATOM 777 N N . SER A 1 96 ? 2.434 4.259 -1.442 1.00 70.12 96 SER A N 1
ATOM 778 C CA . SER A 1 96 ? 2.052 5.174 -0.351 1.00 70.12 96 SER A CA 1
ATOM 779 C C . SER A 1 96 ? 1.019 4.575 0.602 1.00 70.12 96 SER A C 1
ATOM 781 O O . SER A 1 96 ? 1.042 4.892 1.781 1.00 70.12 96 SER A O 1
ATOM 783 N N . LYS A 1 97 ? 0.128 3.699 0.118 1.00 69.38 97 LYS A N 1
ATOM 784 C CA . LYS A 1 97 ? -0.933 3.070 0.921 1.00 69.38 97 LYS A CA 1
ATOM 785 C C . LYS A 1 97 ? -0.996 1.552 0.725 1.00 69.38 97 LYS A C 1
ATOM 787 O O . LYS A 1 97 ? -0.629 1.012 -0.321 1.00 69.38 97 LYS A O 1
ATOM 792 N N . SER A 1 98 ? -1.513 0.860 1.740 1.00 58.22 98 SER A N 1
ATOM 793 C CA . SER A 1 98 ? -1.715 -0.600 1.744 1.00 58.22 98 SER A CA 1
ATOM 794 C C . SER A 1 98 ? -2.906 -1.060 0.881 1.00 58.22 98 SER A C 1
ATOM 796 O O . SER A 1 98 ? -2.914 -2.181 0.374 1.00 58.22 98 SER A O 1
ATOM 798 N N . ASN A 1 99 ? -3.892 -0.186 0.639 1.00 63.94 99 ASN A N 1
ATOM 799 C CA . ASN A 1 99 ? -5.136 -0.509 -0.071 1.00 63.94 99 ASN A CA 1
ATOM 800 C C . ASN A 1 99 ? -4.943 -0.621 -1.603 1.00 63.94 99 ASN A C 1
ATOM 802 O O . ASN A 1 99 ? -5.461 0.181 -2.375 1.00 63.94 99 ASN A O 1
ATOM 806 N N . ASN A 1 100 ? -4.174 -1.618 -2.041 1.00 63.38 100 ASN A N 1
ATOM 807 C CA . ASN A 1 100 ? -3.854 -1.889 -3.444 1.00 63.38 100 ASN A CA 1
ATOM 808 C C . ASN A 1 100 ? -4.815 -2.915 -4.031 1.00 63.38 100 ASN A C 1
ATOM 810 O O . ASN A 1 100 ? -4.465 -4.072 -4.256 1.00 63.38 100 ASN A O 1
ATOM 814 N N . LYS A 1 101 ? -6.060 -2.499 -4.253 1.00 66.44 101 LYS A N 1
ATOM 815 C CA . LYS A 1 101 ? -7.102 -3.396 -4.771 1.00 66.44 101 LYS A CA 1
ATOM 816 C C . LYS A 1 101 ? -7.051 -3.567 -6.292 1.00 66.44 101 LYS A C 1
ATOM 818 O O . LYS A 1 101 ? -7.761 -4.428 -6.810 1.00 66.44 101 LYS A O 1
ATOM 823 N N . LYS A 1 102 ? -6.239 -2.780 -7.011 1.00 81.44 102 LYS A N 1
ATOM 824 C CA . LYS A 1 102 ? -6.223 -2.731 -8.482 1.00 81.44 102 LYS A CA 1
ATOM 825 C C . LYS A 1 102 ? -4.879 -3.189 -9.073 1.00 81.44 102 LYS A C 1
ATOM 827 O O . LYS A 1 102 ? -3.845 -3.004 -8.429 1.00 81.44 102 LYS A O 1
ATOM 832 N N . PRO A 1 103 ? -4.885 -3.804 -10.271 1.00 81.12 103 PRO A N 1
ATOM 833 C CA . PRO A 1 103 ? -3.660 -4.161 -10.978 1.00 81.12 103 PRO A CA 1
ATOM 834 C C . PRO A 1 103 ? -2.920 -2.904 -11.451 1.00 81.12 103 PRO A C 1
ATOM 836 O O . PRO A 1 103 ? -3.541 -1.922 -11.862 1.00 81.12 103 PRO A O 1
ATOM 839 N N . VAL A 1 104 ? -1.589 -2.942 -11.408 1.00 83.19 104 VAL A N 1
ATOM 840 C CA . VAL A 1 104 ? -0.729 -1.852 -11.887 1.00 83.19 104 VAL A CA 1
ATOM 841 C C . VAL A 1 104 ? -0.018 -2.266 -13.169 1.00 83.19 104 VAL A C 1
ATOM 843 O O . VAL A 1 104 ? 0.618 -3.315 -13.219 1.00 83.19 104 VAL A O 1
ATOM 846 N N . ARG A 1 105 ? -0.126 -1.441 -14.208 1.00 84.44 105 ARG A N 1
ATOM 847 C CA . ARG A 1 105 ? 0.618 -1.570 -15.463 1.00 84.44 105 ARG A CA 1
ATOM 848 C C . ARG A 1 105 ? 1.830 -0.653 -15.393 1.00 84.44 105 ARG A C 1
ATOM 850 O O . ARG A 1 105 ? 1.670 0.535 -15.116 1.00 84.44 105 ARG A O 1
ATOM 857 N N . LEU A 1 106 ? 3.028 -1.178 -15.619 1.00 87.06 106 LEU A N 1
ATOM 858 C CA . LEU A 1 106 ? 4.266 -0.396 -15.564 1.00 87.06 106 LEU A CA 1
ATOM 859 C C . LEU A 1 106 ? 5.357 -0.984 -16.449 1.00 87.06 106 LEU A C 1
ATOM 861 O O . LEU A 1 106 ? 5.316 -2.155 -16.821 1.00 87.06 106 LEU A O 1
ATOM 865 N N . THR A 1 107 ? 6.339 -0.153 -16.758 1.00 86.56 107 THR A N 1
ATOM 866 C CA . THR A 1 107 ? 7.560 -0.528 -17.463 1.00 86.56 107 THR A CA 1
ATOM 867 C C . THR A 1 107 ? 8.567 -1.158 -16.500 1.00 86.56 107 THR A C 1
ATOM 869 O O . THR A 1 107 ? 8.823 -0.599 -15.434 1.00 86.56 107 THR A O 1
ATOM 872 N N . CYS A 1 108 ? 9.167 -2.288 -16.877 1.00 83.00 108 CYS A N 1
ATOM 873 C CA . CYS A 1 108 ? 10.231 -2.937 -16.123 1.00 83.00 108 CYS A CA 1
ATOM 874 C C . CYS A 1 108 ? 11.393 -1.954 -15.878 1.00 83.00 108 CYS A C 1
ATOM 876 O O . CYS A 1 108 ? 11.925 -1.406 -16.849 1.00 83.00 108 CYS A O 1
ATOM 878 N N . PRO A 1 109 ? 11.801 -1.759 -14.611 1.00 85.38 109 PRO A N 1
ATOM 879 C CA . PRO A 1 109 ? 12.917 -0.892 -14.232 1.00 85.38 109 PRO A CA 1
ATOM 880 C C . PRO A 1 109 ? 14.273 -1.258 -14.823 1.00 85.38 109 PRO A C 1
ATOM 882 O O . PRO A 1 109 ? 15.112 -0.371 -14.925 1.00 85.38 109 PRO A O 1
ATOM 885 N N . ASP A 1 110 ? 14.456 -2.506 -15.256 1.00 79.25 110 ASP A N 1
ATOM 886 C CA . ASP A 1 110 ? 15.750 -3.000 -15.734 1.00 79.25 110 ASP A CA 1
ATOM 887 C C . ASP A 1 110 ? 15.825 -3.022 -17.266 1.00 79.25 110 ASP A C 1
ATOM 889 O O . ASP A 1 110 ? 16.854 -2.685 -17.840 1.00 79.25 110 ASP A O 1
ATOM 893 N N . CYS A 1 111 ? 14.740 -3.411 -17.952 1.00 79.38 111 CYS A N 1
ATOM 894 C CA . CYS A 1 111 ? 14.766 -3.648 -19.403 1.00 79.38 111 CYS A CA 1
ATOM 895 C C . CYS A 1 111 ? 13.764 -2.837 -20.229 1.00 79.38 111 CYS A C 1
ATOM 897 O O . CYS A 1 111 ? 13.765 -2.949 -21.452 1.00 79.38 111 CYS A O 1
ATOM 899 N N . GLY A 1 112 ? 12.880 -2.051 -19.612 1.00 81.00 112 GLY A N 1
ATOM 900 C CA . GLY A 1 112 ? 11.941 -1.234 -20.383 1.00 81.00 112 GLY A CA 1
ATOM 901 C C . GLY A 1 112 ? 10.702 -1.977 -20.912 1.00 81.00 112 GLY A C 1
ATOM 902 O O . GLY A 1 112 ? 9.877 -1.378 -21.598 1.00 81.00 112 GLY A O 1
ATOM 903 N N . VAL A 1 113 ? 10.526 -3.269 -20.612 1.00 79.25 113 VAL A N 1
ATOM 904 C CA . VAL A 1 113 ? 9.357 -4.041 -21.078 1.00 79.25 113 VAL A CA 1
ATOM 905 C C . VAL A 1 113 ? 8.120 -3.731 -20.238 1.00 79.25 113 VAL A C 1
ATOM 907 O O . VAL A 1 113 ? 8.186 -3.697 -19.013 1.00 79.25 113 VAL A O 1
ATOM 910 N N . VAL A 1 114 ? 6.966 -3.538 -20.876 1.00 82.94 114 VAL A N 1
ATOM 911 C CA . VAL A 1 114 ? 5.700 -3.272 -20.176 1.00 82.94 114 VAL A CA 1
ATOM 912 C C . VAL A 1 114 ? 5.122 -4.561 -19.590 1.00 82.94 114 VAL A C 1
ATOM 914 O O . VAL A 1 114 ? 4.960 -5.557 -20.291 1.00 82.94 114 VAL A O 1
ATOM 917 N N . GLY A 1 115 ? 4.756 -4.522 -18.311 1.00 80.81 115 GLY A N 1
ATOM 918 C CA . GLY A 1 115 ? 4.138 -5.632 -17.592 1.00 80.81 115 GLY A CA 1
ATOM 919 C C . GLY A 1 115 ? 2.949 -5.197 -16.737 1.00 80.81 115 GLY A C 1
ATOM 920 O O . GLY A 1 115 ? 2.718 -4.007 -16.501 1.00 80.81 115 GLY A O 1
ATOM 921 N N . VAL A 1 116 ? 2.183 -6.183 -16.267 1.00 81.56 116 VAL A N 1
ATOM 922 C CA . VAL A 1 116 ? 1.044 -5.981 -15.361 1.00 81.56 116 VAL A CA 1
ATOM 923 C C . VAL A 1 116 ? 1.291 -6.740 -14.068 1.00 81.56 116 VAL A C 1
ATOM 925 O O . VAL A 1 116 ? 1.512 -7.948 -14.085 1.00 81.56 116 VAL A O 1
ATOM 928 N N . ILE A 1 117 ? 1.218 -6.039 -12.942 1.00 79.56 117 ILE A N 1
ATOM 929 C CA . ILE A 1 117 ? 1.337 -6.629 -11.612 1.00 79.56 117 ILE A CA 1
ATOM 930 C C . ILE A 1 117 ? -0.067 -6.722 -11.005 1.00 79.56 117 ILE A C 1
ATOM 932 O O . ILE A 1 117 ? -0.745 -5.695 -10.870 1.00 79.56 117 ILE A O 1
ATOM 936 N N . PRO A 1 118 ? -0.528 -7.928 -10.630 1.00 75.25 118 PRO A N 1
ATOM 937 C CA . PRO A 1 118 ? -1.838 -8.107 -10.025 1.00 75.25 118 PRO A CA 1
ATOM 938 C C . PRO A 1 118 ? -1.900 -7.465 -8.632 1.00 75.25 118 PRO A C 1
ATOM 940 O O . PRO A 1 118 ? -0.888 -7.272 -7.960 1.00 75.25 118 PRO A O 1
ATOM 943 N N . SER A 1 119 ? -3.113 -7.170 -8.164 1.00 71.94 119 SER A N 1
ATOM 944 C CA . SER A 1 119 ? -3.354 -6.576 -6.839 1.00 71.94 119 SER A CA 1
ATOM 945 C C . SER A 1 119 ? -2.857 -7.446 -5.676 1.00 71.94 119 SER A C 1
ATOM 947 O O . SER A 1 119 ? -2.448 -6.919 -4.643 1.00 71.94 119 SER A O 1
ATOM 949 N N . LYS A 1 120 ? -2.849 -8.773 -5.857 1.00 70.88 120 LYS A N 1
ATOM 950 C CA . LYS A 1 120 ? -2.285 -9.758 -4.924 1.00 70.88 120 LYS A CA 1
ATOM 951 C C . LYS A 1 120 ? -1.211 -10.589 -5.634 1.00 70.88 120 LYS A C 1
ATOM 953 O O . LYS A 1 120 ? -1.546 -11.616 -6.229 1.00 70.88 120 LYS A O 1
ATOM 958 N N . PRO A 1 121 ? 0.055 -10.150 -5.635 1.00 65.56 121 PRO A N 1
ATOM 959 C CA . PRO A 1 121 ? 1.124 -10.940 -6.225 1.00 65.56 121 PRO A CA 1
ATOM 960 C C . PRO A 1 121 ? 1.367 -12.208 -5.401 1.00 65.56 121 PRO A C 1
ATOM 962 O O . PRO A 1 121 ? 1.404 -12.158 -4.176 1.00 65.56 121 PRO A O 1
ATOM 965 N N . ARG A 1 122 ? 1.489 -13.352 -6.086 1.00 56.16 122 ARG A N 1
ATOM 966 C CA . ARG A 1 122 ? 1.755 -14.664 -5.466 1.00 56.16 122 ARG A CA 1
ATOM 967 C C . ARG A 1 122 ? 3.242 -14.915 -5.209 1.00 56.16 122 ARG A C 1
ATOM 969 O O . ARG A 1 122 ? 3.568 -15.782 -4.415 1.00 56.16 122 ARG A O 1
ATOM 976 N N . VAL A 1 123 ? 4.112 -14.176 -5.898 1.00 58.19 123 VAL A N 1
ATOM 977 C CA . VAL A 1 123 ? 5.566 -14.336 -5.858 1.00 58.19 123 VAL A CA 1
ATOM 978 C C . VAL A 1 123 ? 6.160 -12.984 -5.487 1.00 58.19 123 VAL A C 1
ATOM 980 O O . VAL A 1 123 ? 6.003 -12.013 -6.229 1.00 58.19 123 VAL A O 1
ATOM 983 N N . VAL A 1 124 ? 6.766 -12.924 -4.308 1.00 62.41 124 VAL A N 1
ATOM 984 C CA . VAL A 1 124 ? 7.632 -11.832 -3.865 1.00 62.41 124 VAL A CA 1
ATOM 985 C C . VAL A 1 124 ? 8.992 -12.476 -3.699 1.00 62.41 124 VAL A C 1
ATOM 987 O O . VAL A 1 124 ? 9.088 -13.459 -2.969 1.00 62.41 124 VAL A O 1
ATOM 990 N N . GLU A 1 125 ? 10.007 -11.977 -4.400 1.00 64.81 125 GLU A N 1
ATOM 991 C CA . GLU A 1 125 ? 11.336 -12.560 -4.230 1.00 64.81 125 GLU A CA 1
ATOM 992 C C . GLU A 1 125 ? 11.927 -12.166 -2.881 1.00 64.81 125 GLU A C 1
ATOM 994 O O . GLU A 1 125 ? 11.949 -10.988 -2.514 1.00 64.81 125 GLU A O 1
ATOM 999 N N . GLU A 1 126 ? 12.390 -13.173 -2.143 1.00 59.75 126 GLU A N 1
ATOM 1000 C CA . GLU A 1 126 ? 13.029 -13.004 -0.836 1.00 59.75 126 GLU A CA 1
ATOM 1001 C C . GLU A 1 126 ? 14.524 -12.689 -0.977 1.00 59.75 126 GLU A C 1
ATOM 1003 O O . GLU A 1 126 ? 15.108 -12.025 -0.123 1.00 59.75 126 GLU A O 1
ATOM 1008 N N . THR A 1 127 ? 15.144 -13.122 -2.079 1.00 64.88 127 THR A N 1
ATOM 1009 C CA . THR A 1 127 ? 16.561 -12.885 -2.372 1.00 64.88 127 THR A CA 1
ATOM 1010 C C . THR A 1 127 ? 16.722 -11.612 -3.198 1.00 64.88 127 THR A C 1
ATOM 1012 O O . THR A 1 127 ? 16.457 -11.586 -4.399 1.00 64.88 127 THR A O 1
ATOM 1015 N N . VAL A 1 128 ? 17.153 -10.539 -2.535 1.00 68.69 128 VAL A N 1
ATOM 1016 C CA . VAL A 1 128 ? 17.364 -9.220 -3.143 1.00 68.69 128 VAL A CA 1
ATOM 1017 C C . VAL A 1 128 ? 18.872 -8.956 -3.271 1.00 68.69 128 VAL A C 1
ATOM 1019 O O . VAL A 1 128 ? 19.588 -9.128 -2.284 1.00 68.69 128 VAL A O 1
ATOM 1022 N N . PRO A 1 129 ? 19.376 -8.553 -4.451 1.00 70.00 129 PRO A N 1
ATOM 1023 C CA . PRO A 1 129 ? 20.760 -8.108 -4.621 1.00 70.00 129 PRO A CA 1
ATOM 1024 C C . PRO A 1 129 ? 21.129 -6.948 -3.680 1.00 70.00 129 PRO A C 1
ATOM 1026 O O . PRO A 1 129 ? 20.290 -6.114 -3.357 1.00 70.00 129 PRO A O 1
ATOM 1029 N N . GLU A 1 130 ? 22.398 -6.837 -3.273 1.00 69.44 130 GLU A N 1
ATOM 1030 C CA . GLU A 1 130 ? 22.831 -5.775 -2.343 1.00 69.44 130 GLU A CA 1
ATOM 1031 C C . GLU A 1 130 ? 22.806 -4.363 -2.962 1.00 69.44 130 GLU A C 1
ATOM 1033 O O . GLU A 1 130 ? 22.620 -3.367 -2.258 1.00 69.44 130 GLU A O 1
ATOM 1038 N N . LYS A 1 131 ? 22.993 -4.257 -4.284 1.00 76.44 131 LYS A N 1
ATOM 1039 C CA . LYS A 1 131 ? 23.077 -2.975 -5.000 1.00 76.44 131 LYS A CA 1
ATOM 1040 C C . LYS A 1 131 ? 21.681 -2.423 -5.311 1.00 76.44 131 LYS A C 1
ATOM 1042 O O . LYS A 1 131 ? 20.883 -3.104 -5.940 1.00 76.44 131 LYS A O 1
ATOM 1047 N N . LYS A 1 132 ? 21.43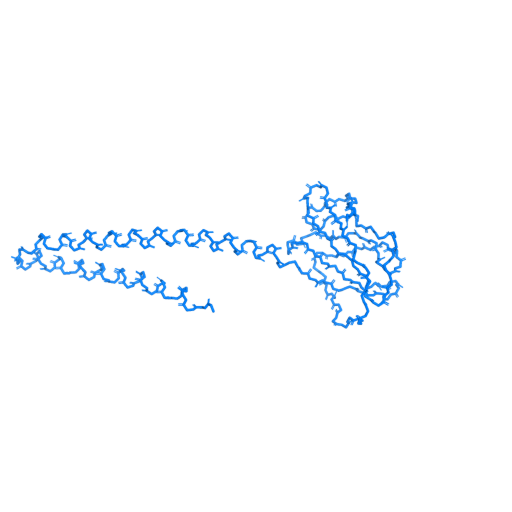3 -1.149 -4.983 1.00 79.25 132 LYS A N 1
ATOM 1048 C CA . LYS A 1 132 ? 20.176 -0.427 -5.269 1.00 79.25 132 LYS A CA 1
ATOM 1049 C C . LYS A 1 132 ? 20.372 0.707 -6.264 1.00 79.25 132 LYS A C 1
ATOM 1051 O O . LYS A 1 132 ? 21.323 1.478 -6.136 1.00 79.25 132 LYS A O 1
ATOM 1056 N N . SER A 1 133 ? 19.450 0.842 -7.216 1.00 85.00 133 SER A N 1
ATOM 1057 C CA . SER A 1 133 ? 19.432 1.965 -8.156 1.00 85.00 133 SER A CA 1
ATOM 1058 C C . SER A 1 133 ? 18.900 3.253 -7.523 1.00 85.00 133 SER A C 1
ATOM 1060 O O . SER A 1 133 ? 18.333 3.266 -6.427 1.00 85.00 133 SER A O 1
ATOM 1062 N N . MET A 1 134 ? 18.979 4.354 -8.279 1.00 85.69 134 MET A N 1
ATOM 1063 C CA . MET A 1 134 ? 18.215 5.559 -7.956 1.00 85.69 134 MET A CA 1
ATOM 1064 C C . MET A 1 134 ? 16.709 5.268 -7.943 1.00 85.69 134 MET A C 1
ATOM 1066 O O . MET A 1 134 ? 16.195 4.489 -8.749 1.00 85.69 134 MET A O 1
ATOM 1070 N N . LYS A 1 135 ? 16.003 5.940 -7.035 1.00 88.94 135 LYS A N 1
ATOM 1071 C CA . LYS A 1 135 ? 14.557 5.834 -6.850 1.00 88.94 135 LYS A CA 1
ATOM 1072 C C . LYS A 1 135 ? 13.816 6.769 -7.807 1.00 88.94 135 LYS A C 1
ATOM 1074 O O . LYS A 1 135 ? 14.072 7.970 -7.813 1.00 88.94 135 LYS A O 1
ATOM 1079 N N . ALA A 1 136 ? 12.838 6.246 -8.541 1.00 90.69 136 ALA A N 1
ATOM 1080 C CA . ALA A 1 136 ? 11.867 7.046 -9.284 1.00 90.69 136 ALA A CA 1
ATOM 1081 C C . ALA A 1 136 ? 10.531 7.100 -8.542 1.00 90.69 136 ALA A C 1
ATOM 1083 O O . ALA A 1 136 ? 9.995 6.067 -8.140 1.00 90.69 136 ALA A O 1
ATOM 1084 N N . SER A 1 137 ? 9.988 8.304 -8.363 1.00 90.75 137 SER A N 1
ATOM 1085 C CA . SER A 1 137 ? 8.695 8.519 -7.714 1.00 90.75 137 SER A CA 1
ATOM 1086 C C . SER A 1 137 ? 7.671 9.017 -8.728 1.00 90.75 137 SER A C 1
ATOM 1088 O O . SER A 1 137 ? 7.978 9.823 -9.601 1.00 90.75 137 SER A O 1
ATOM 1090 N N . PHE A 1 138 ? 6.447 8.510 -8.621 1.00 91.06 138 PHE A N 1
ATOM 1091 C CA . PHE A 1 138 ? 5.341 8.797 -9.526 1.00 91.06 138 PHE A CA 1
ATOM 1092 C C . PHE A 1 138 ? 4.096 9.138 -8.721 1.00 91.06 138 PHE A C 1
ATOM 1094 O O . PHE A 1 138 ? 3.818 8.490 -7.712 1.00 91.06 138 PHE A O 1
ATOM 1101 N N . LYS A 1 139 ? 3.337 10.139 -9.162 1.00 91.25 139 LYS A N 1
ATOM 1102 C CA . LYS A 1 139 ? 2.108 10.603 -8.515 1.00 91.25 139 LYS A CA 1
ATOM 1103 C C . LYS A 1 139 ? 0.927 10.475 -9.468 1.00 91.25 139 LYS A C 1
ATOM 1105 O O . LYS A 1 139 ? 1.003 10.884 -10.628 1.00 91.25 139 LYS A O 1
ATOM 1110 N N . CYS A 1 140 ? -0.173 9.921 -8.973 1.00 89.31 140 CYS A N 1
ATOM 1111 C CA . CYS A 1 140 ? -1.441 9.911 -9.689 1.00 89.31 140 CYS A CA 1
ATOM 1112 C C . CYS A 1 140 ? -2.074 11.303 -9.642 1.00 89.31 140 CYS A C 1
ATOM 1114 O O . CYS A 1 140 ? -2.232 11.881 -8.568 1.00 89.31 140 CYS A O 1
ATOM 1116 N N . THR A 1 141 ? -2.457 11.831 -10.801 1.00 88.50 141 THR A N 1
ATOM 1117 C CA . THR A 1 141 ? -3.133 13.130 -10.915 1.00 88.50 141 THR A CA 1
ATOM 1118 C C . THR A 1 141 ? -4.590 13.081 -10.459 1.00 88.50 141 THR A C 1
ATOM 1120 O O . THR A 1 141 ? -5.109 14.099 -10.027 1.00 88.50 141 THR A O 1
ATOM 1123 N N . GLU A 1 142 ? -5.229 11.909 -10.517 1.00 86.00 142 GLU A N 1
ATOM 1124 C CA . GLU A 1 142 ? -6.643 11.729 -10.159 1.00 86.00 142 GLU A CA 1
ATOM 1125 C C . GLU A 1 142 ? -6.843 11.592 -8.641 1.00 86.00 142 GLU A C 1
ATOM 1127 O O . GLU A 1 142 ? -7.685 12.262 -8.060 1.00 86.00 142 GLU A O 1
ATOM 1132 N N . CYS A 1 143 ? -6.064 10.732 -7.970 1.00 84.62 143 CYS A N 1
ATOM 1133 C CA . CYS A 1 143 ? -6.232 10.469 -6.533 1.00 84.62 143 CYS A CA 1
ATOM 1134 C C . CYS A 1 143 ? -5.108 11.028 -5.649 1.00 84.62 143 CYS A C 1
ATOM 1136 O O . CYS A 1 143 ? -5.140 10.845 -4.437 1.00 84.62 143 CYS A O 1
ATOM 1138 N N . GLY A 1 144 ? -4.081 11.653 -6.233 1.00 83.88 144 GLY A N 1
ATOM 1139 C CA . GLY A 1 144 ? -2.967 12.265 -5.498 1.00 83.88 144 GLY A CA 1
ATOM 1140 C C . GLY A 1 144 ? -1.958 11.288 -4.883 1.00 83.88 144 GLY A C 1
ATOM 1141 O O . GLY A 1 144 ? -0.944 11.730 -4.345 1.00 83.88 144 GLY A O 1
ATOM 1142 N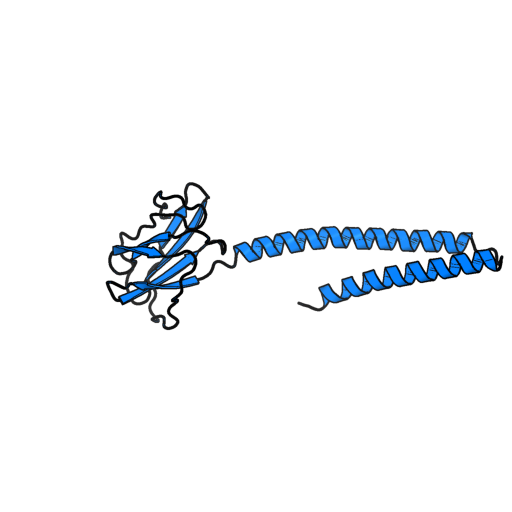 N . GLU A 1 145 ? -2.199 9.981 -4.973 1.00 85.00 145 GLU A N 1
ATOM 1143 C CA . GLU A 1 145 ? -1.358 8.953 -4.357 1.00 85.00 145 GLU A CA 1
ATOM 1144 C C . GLU A 1 145 ? -0.054 8.703 -5.115 1.00 85.00 145 GLU A C 1
ATOM 1146 O O . GLU A 1 145 ? 0.024 8.872 -6.337 1.00 85.00 145 GLU A O 1
ATOM 1151 N N . GLY A 1 146 ? 0.964 8.263 -4.373 1.00 86.31 146 GLY A N 1
ATOM 1152 C CA . GLY A 1 146 ? 2.322 8.087 -4.869 1.00 86.31 146 GLY A CA 1
ATOM 1153 C C . GLY A 1 146 ? 2.778 6.630 -4.908 1.00 86.31 146 GLY A C 1
ATOM 1154 O O . GLY A 1 146 ? 2.489 5.832 -4.014 1.00 86.31 146 GLY A O 1
ATOM 1155 N N . VAL A 1 147 ? 3.561 6.293 -5.926 1.00 87.81 147 VAL A N 1
ATOM 1156 C CA . VAL A 1 147 ? 4.320 5.042 -5.999 1.00 87.81 147 VAL A CA 1
ATOM 1157 C C . VAL A 1 147 ? 5.785 5.352 -6.250 1.00 87.81 147 VAL A C 1
ATOM 1159 O O . VAL A 1 147 ? 6.124 6.312 -6.937 1.00 87.81 147 VAL A O 1
ATOM 1162 N N . SER A 1 148 ? 6.666 4.544 -5.685 1.00 89.50 148 SER A N 1
ATOM 1163 C CA . SER A 1 148 ? 8.099 4.649 -5.899 1.00 89.50 148 SER A CA 1
ATOM 1164 C C . SER A 1 148 ? 8.666 3.325 -6.366 1.00 89.50 148 SER A C 1
ATOM 1166 O O . SER A 1 148 ? 8.289 2.279 -5.842 1.00 89.50 148 SER A O 1
ATOM 1168 N N . ILE A 1 149 ? 9.570 3.387 -7.336 1.00 88.25 149 ILE A N 1
ATOM 1169 C CA . ILE A 1 149 ? 10.115 2.231 -8.040 1.00 88.25 149 ILE A CA 1
ATOM 1170 C C . ILE A 1 149 ? 11.630 2.387 -8.150 1.00 88.25 149 ILE A C 1
ATOM 1172 O O . ILE A 1 149 ? 12.121 3.496 -8.372 1.00 88.25 149 ILE A O 1
ATOM 1176 N N . TRP A 1 150 ? 12.361 1.292 -7.983 1.00 89.44 150 TRP A N 1
ATOM 1177 C CA . TRP A 1 150 ? 13.798 1.219 -8.245 1.00 89.44 150 TRP A CA 1
ATOM 1178 C C . TRP A 1 150 ? 14.194 -0.199 -8.663 1.00 89.44 150 TRP A C 1
ATOM 1180 O O . TRP A 1 150 ? 13.476 -1.156 -8.368 1.00 89.44 150 TRP A O 1
ATOM 1190 N N . ALA A 1 151 ? 15.319 -0.308 -9.361 1.00 88.06 151 ALA A N 1
ATOM 1191 C CA . ALA A 1 151 ? 15.954 -1.561 -9.740 1.00 88.06 151 ALA A CA 1
ATOM 1192 C C . ALA A 1 151 ? 16.874 -2.063 -8.613 1.00 88.06 151 ALA A C 1
ATOM 1194 O O . ALA A 1 151 ? 17.503 -1.269 -7.903 1.00 88.06 151 ALA A O 1
ATOM 1195 N N . GLU A 1 152 ? 16.945 -3.380 -8.450 1.00 86.06 152 GLU A N 1
ATOM 1196 C CA . GLU A 1 152 ? 17.821 -4.083 -7.511 1.00 86.06 152 GLU A CA 1
ATOM 1197 C C . GLU A 1 152 ? 18.868 -4.850 -8.338 1.00 86.06 152 GLU A C 1
ATOM 1199 O O . GLU A 1 152 ? 18.542 -5.720 -9.141 1.00 86.06 152 GLU A O 1
ATOM 1204 N N . GLY A 1 153 ? 20.145 -4.511 -8.182 1.00 83.50 153 GLY A N 1
ATOM 1205 C CA . GLY A 1 153 ? 21.263 -5.093 -8.934 1.00 83.50 153 GLY A CA 1
ATOM 1206 C C . GLY A 1 153 ? 21.607 -4.388 -10.252 1.00 83.50 153 GLY A C 1
ATOM 1207 O O . GLY A 1 153 ? 22.711 -4.583 -10.759 1.00 83.50 153 GLY A O 1
ATOM 1208 N N . ALA A 1 154 ? 20.733 -3.522 -10.771 1.00 84.25 154 ALA A N 1
ATOM 1209 C CA . ALA A 1 154 ? 20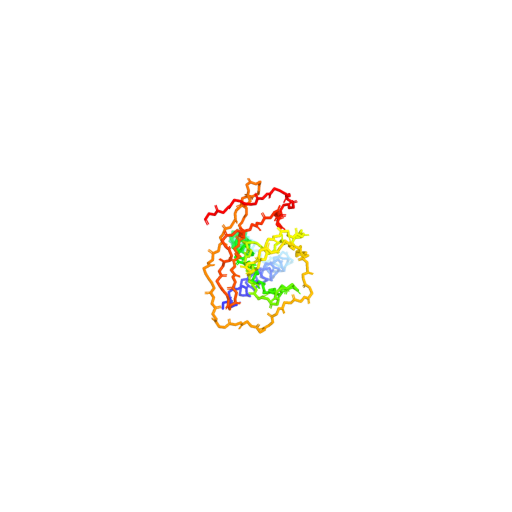.923 -2.799 -12.032 1.00 84.25 154 ALA A CA 1
ATOM 1210 C C . ALA A 1 154 ? 20.714 -1.282 -11.881 1.00 84.25 154 ALA A C 1
ATOM 1212 O O . ALA A 1 154 ? 20.237 -0.804 -10.851 1.00 84.25 154 ALA A O 1
ATOM 1213 N N . ASP A 1 155 ? 21.091 -0.516 -12.906 1.00 87.38 155 ASP A N 1
ATOM 1214 C CA . ASP A 1 155 ? 20.757 0.906 -12.987 1.00 87.38 155 ASP A CA 1
ATOM 1215 C C . ASP A 1 155 ? 19.322 1.090 -13.492 1.00 87.38 155 ASP A C 1
ATOM 1217 O O . ASP A 1 155 ? 18.802 0.286 -14.265 1.00 87.38 155 ASP A O 1
ATOM 1221 N N . LEU A 1 156 ? 18.672 2.169 -13.053 1.00 88.38 156 LEU A N 1
ATOM 1222 C CA . LEU A 1 156 ? 17.281 2.428 -13.403 1.00 88.38 156 LEU A CA 1
ATOM 1223 C C . LEU A 1 156 ? 17.154 2.798 -14.887 1.00 88.38 156 LEU A C 1
ATOM 1225 O O . LEU A 1 156 ? 17.700 3.814 -15.326 1.00 88.38 156 LEU A O 1
ATOM 1229 N N . TYR A 1 157 ? 16.336 2.055 -15.629 1.00 86.88 157 TYR A N 1
ATOM 1230 C CA . TYR A 1 157 ? 15.950 2.406 -16.990 1.00 86.88 157 TYR A CA 1
ATOM 1231 C C . TYR A 1 157 ? 15.326 3.812 -17.032 1.00 86.88 157 TYR A C 1
ATOM 1233 O O . TYR A 1 157 ? 14.368 4.129 -16.322 1.00 86.88 157 TYR A O 1
ATOM 1241 N N . GLN A 1 158 ? 15.865 4.696 -17.874 1.00 83.50 158 GLN A N 1
ATOM 1242 C CA . GLN A 1 158 ? 15.466 6.109 -17.867 1.00 83.50 158 GLN A CA 1
ATOM 1243 C C . GLN A 1 158 ? 13.999 6.323 -18.283 1.00 83.50 158 GLN A C 1
ATOM 1245 O O . GLN A 1 158 ? 13.361 7.260 -17.799 1.00 83.50 158 GLN A O 1
ATOM 1250 N N . GLY A 1 159 ? 13.446 5.420 -19.101 1.00 84.56 159 GLY A N 1
ATOM 1251 C CA . GLY A 1 159 ? 12.062 5.440 -19.586 1.00 84.56 159 GLY A CA 1
ATOM 1252 C C . GLY A 1 159 ? 11.053 4.688 -18.710 1.00 84.56 159 GLY A C 1
ATOM 1253 O O . GLY A 1 159 ? 10.035 4.224 -19.221 1.00 84.56 159 GLY A O 1
ATOM 1254 N N . VAL A 1 160 ? 11.318 4.501 -17.410 1.00 88.25 160 VAL A N 1
ATOM 1255 C CA . VAL A 1 160 ? 10.334 3.871 -16.512 1.00 88.25 160 VAL A CA 1
ATOM 1256 C C . VAL A 1 160 ? 9.066 4.719 -16.435 1.00 88.25 160 VAL A C 1
ATOM 1258 O O . VAL A 1 160 ? 9.100 5.897 -16.071 1.00 88.25 160 VAL A O 1
ATOM 1261 N N . CYS A 1 161 ? 7.932 4.089 -16.733 1.00 89.19 161 CYS A N 1
ATOM 1262 C CA . CYS A 1 161 ? 6.607 4.687 -16.663 1.00 89.19 161 CYS A CA 1
ATOM 1263 C C . CYS A 1 161 ? 5.642 3.777 -15.901 1.00 89.19 161 CYS A C 1
ATOM 1265 O O . CYS A 1 161 ? 5.739 2.551 -15.946 1.00 89.19 161 CYS A O 1
ATOM 1267 N N . VAL A 1 162 ? 4.676 4.392 -15.220 1.00 89.44 162 VAL A N 1
ATOM 1268 C CA . VAL A 1 162 ? 3.561 3.696 -14.571 1.00 89.44 162 VAL A CA 1
ATOM 1269 C C . VAL A 1 162 ? 2.288 4.108 -15.290 1.00 89.44 162 VAL A C 1
ATOM 1271 O O . VAL A 1 162 ? 1.919 5.276 -15.247 1.00 89.44 162 VAL A O 1
ATOM 1274 N N . PHE A 1 163 ? 1.641 3.163 -15.964 1.00 88.94 163 PHE A N 1
ATOM 1275 C CA . PHE A 1 163 ? 0.492 3.400 -16.840 1.00 88.94 163 PHE A CA 1
ATOM 1276 C C . PHE A 1 163 ? -0.850 3.289 -16.127 1.00 88.94 163 PHE A C 1
ATOM 1278 O O . PHE A 1 163 ? -1.847 3.747 -16.665 1.00 88.94 163 PHE A O 1
ATOM 1285 N N . SER A 1 164 ? -0.908 2.682 -14.941 1.00 88.69 164 SER A N 1
ATOM 1286 C CA . SER A 1 164 ? -2.148 2.670 -14.168 1.00 88.69 164 SER A CA 1
ATOM 1287 C C . SER A 1 164 ? -1.936 2.899 -12.680 1.00 88.69 164 SER A C 1
ATOM 1289 O O . SER A 1 164 ? -0.903 2.562 -12.106 1.00 88.69 164 SER A O 1
ATOM 1291 N N . CYS A 1 165 ? -2.931 3.493 -12.030 1.00 87.69 165 CYS A N 1
ATOM 1292 C CA . CYS A 1 165 ? -2.888 3.778 -10.605 1.00 87.69 165 CYS A CA 1
ATOM 1293 C C . CYS A 1 165 ? -3.356 2.559 -9.786 1.00 87.69 165 CYS A C 1
ATOM 1295 O O . CYS A 1 165 ? -4.512 2.153 -9.923 1.00 87.69 165 CYS A O 1
ATOM 1297 N N . PRO A 1 166 ? -2.536 2.011 -8.864 1.00 83.62 166 PRO A N 1
ATOM 1298 C CA . PRO A 1 166 ? -2.930 0.860 -8.041 1.00 83.62 166 PRO A CA 1
ATOM 1299 C C . PRO A 1 166 ? -4.013 1.180 -6.993 1.00 83.62 166 PRO A C 1
ATOM 1301 O O . PRO A 1 166 ? -4.575 0.259 -6.394 1.00 83.62 166 PRO A O 1
ATOM 1304 N N . PHE A 1 167 ? -4.307 2.468 -6.774 1.00 83.88 167 PHE A N 1
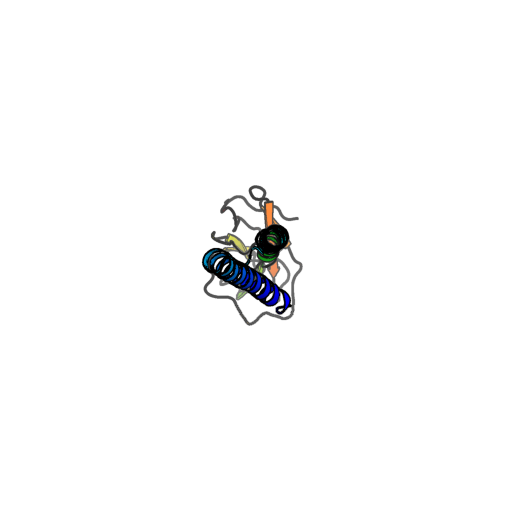ATOM 1305 C CA . PHE A 1 167 ? -5.255 2.951 -5.768 1.00 83.88 167 PHE A CA 1
ATOM 1306 C C . PHE A 1 167 ? -6.646 3.208 -6.356 1.00 83.88 167 PHE A C 1
ATOM 1308 O O . PHE A 1 167 ? -7.616 2.592 -5.921 1.00 83.88 167 PHE A O 1
ATOM 1315 N N . CYS A 1 168 ? -6.751 4.081 -7.366 1.00 84.88 168 CYS A N 1
ATOM 1316 C CA . CYS A 1 168 ? -8.031 4.420 -8.000 1.00 84.88 168 CYS A CA 1
ATOM 1317 C C . CYS A 1 168 ? -8.337 3.598 -9.262 1.00 84.88 168 CYS A C 1
ATOM 1319 O O . CYS A 1 168 ? -9.479 3.584 -9.707 1.00 84.88 168 CYS A O 1
ATOM 1321 N N . GLY A 1 169 ? -7.353 2.893 -9.832 1.00 83.00 169 GLY A N 1
ATOM 1322 C CA . GLY A 1 169 ? -7.529 2.114 -11.061 1.00 83.00 169 GLY A CA 1
ATOM 1323 C C . GLY A 1 169 ? -7.532 2.939 -12.350 1.00 83.00 169 GLY A C 1
ATOM 1324 O O . GLY A 1 169 ? -7.825 2.383 -13.399 1.00 83.00 169 GLY A O 1
ATOM 1325 N N . SER A 1 170 ? -7.207 4.236 -12.289 1.00 87.50 170 SER A N 1
ATOM 1326 C CA . SER A 1 170 ? -7.041 5.068 -13.489 1.00 87.50 170 SER A CA 1
ATOM 1327 C C . SER A 1 170 ? -5.988 4.468 -14.423 1.00 87.50 170 SER A C 1
ATOM 1329 O O . SER A 1 170 ? -4.923 4.073 -13.954 1.00 87.50 170 SER A O 1
ATOM 1331 N N . GLU A 1 171 ? -6.275 4.429 -15.724 1.00 87.25 171 GLU A N 1
ATOM 1332 C CA . GLU A 1 171 ? -5.371 3.951 -16.785 1.00 87.25 171 GLU A CA 1
ATOM 1333 C C . GLU A 1 171 ? -4.528 5.076 -17.407 1.00 87.25 171 GLU A C 1
ATOM 1335 O O . GLU A 1 171 ? -3.868 4.890 -18.429 1.00 87.25 171 GLU A O 1
ATOM 1340 N N . LYS A 1 172 ? -4.562 6.272 -16.806 1.00 87.12 172 LYS A N 1
ATOM 1341 C CA . LYS A 1 172 ? -3.689 7.372 -17.211 1.00 87.12 172 LYS A CA 1
ATOM 1342 C C . LYS A 1 172 ? -2.282 7.163 -16.640 1.00 87.12 172 LYS A C 1
ATOM 1344 O O . LYS A 1 172 ? -2.154 6.766 -15.475 1.00 87.12 172 LYS A O 1
ATOM 1349 N N . PRO A 1 173 ? -1.229 7.504 -17.403 1.00 88.81 173 PRO A N 1
ATOM 1350 C CA . PRO A 1 173 ? 0.132 7.436 -16.903 1.00 88.81 173 PRO A CA 1
ATOM 1351 C C . PRO A 1 173 ? 0.335 8.387 -15.718 1.00 88.81 173 PRO A C 1
ATOM 1353 O O . PRO A 1 173 ? -0.127 9.530 -15.724 1.00 88.81 173 PRO A O 1
ATOM 1356 N N . LEU A 1 174 ? 1.031 7.911 -14.686 1.00 91.12 174 LEU A N 1
ATOM 1357 C CA . LEU A 1 174 ? 1.369 8.714 -13.513 1.00 91.12 174 LEU A CA 1
ATOM 1358 C C . LEU A 1 174 ? 2.511 9.681 -13.840 1.00 91.12 174 LEU A C 1
ATOM 1360 O O . LEU A 1 174 ? 3.431 9.364 -14.595 1.00 91.12 174 LEU A O 1
ATOM 1364 N N . LYS A 1 175 ? 2.489 10.851 -13.199 1.00 91.31 175 LYS A N 1
ATOM 1365 C CA . LYS A 1 175 ? 3.500 11.893 -13.392 1.00 91.31 175 LYS A CA 1
ATOM 1366 C C . LYS A 1 175 ? 4.717 11.627 -12.507 1.00 91.31 175 LYS A C 1
ATOM 1368 O O . LYS A 1 175 ? 4.563 11.486 -11.294 1.00 91.31 175 LYS A O 1
ATOM 1373 N N . ARG A 1 176 ? 5.914 11.585 -13.098 1.00 90.69 176 ARG A N 1
ATOM 1374 C CA . ARG A 1 176 ? 7.185 11.492 -12.360 1.00 90.69 176 ARG A CA 1
ATOM 1375 C C . ARG A 1 176 ? 7.481 12.810 -11.630 1.00 90.69 176 ARG A C 1
ATOM 1377 O O . ARG A 1 176 ? 7.204 13.874 -12.188 1.00 90.69 176 ARG A O 1
ATOM 1384 N N . PHE A 1 177 ? 8.008 12.732 -10.409 1.00 83.81 177 PHE A N 1
ATOM 1385 C CA . PHE A 1 177 ? 8.399 13.883 -9.586 1.00 83.81 177 PHE A CA 1
ATOM 1386 C C . PHE A 1 177 ? 9.634 13.579 -8.734 1.00 83.81 177 PHE A C 1
ATOM 1388 O O . PHE A 1 177 ? 9.931 12.376 -8.526 1.00 83.81 177 PHE A O 1
#

Sequence (177 aa):
MVNWFFKNHMLFNMLLVVAFWVLVLSIFDVVFGKGWMVVLLVLYIVVIVLFIIGVLFRFEKKSIVSTVEEFEKTLKGGLFHFKCPVCGGVFAIKKSKSNNKKPVRLTCPDCGVVGVIPSKPRVVEETVPEKKSMKASFKCTECGEGVSIWAEGADLYQGVCVFSCPFCGSEKPLKRF